Protein AF-A0A2S5J0K3-F1 (afdb_monomer_lite)

Radius of gyration: 22.32 Å; chains: 1; bounding box: 66×35×70 Å

pLDDT: mean 83.12, std 10.97, range [41.47, 96.56]

Structure (mmCIF, N/CA/C/O backbone):
data_AF-A0A2S5J0K3-F1
#
_entry.id   AF-A0A2S5J0K3-F1
#
loop_
_atom_site.group_PDB
_atom_site.id
_atom_site.type_symbol
_atom_site.label_atom_id
_atom_site.label_alt_id
_atom_site.label_comp_id
_atom_site.label_asym_id
_atom_site.label_entity_id
_atom_site.label_seq_id
_atom_site.pdbx_PDB_ins_code
_atom_site.Cartn_x
_atom_site.Cartn_y
_atom_site.Cartn_z
_atom_site.occupancy
_atom_site.B_iso_or_equiv
_atom_site.auth_seq_id
_atom_site.auth_comp_id
_atom_site.auth_asym_id
_atom_site.auth_atom_id
_atom_site.pdbx_PDB_model_num
ATOM 1 N N . MET A 1 1 ? -34.533 -11.991 7.301 1.00 41.47 1 MET A N 1
ATOM 2 C CA . MET A 1 1 ? -33.789 -13.161 6.783 1.00 41.47 1 MET A CA 1
ATOM 3 C C . MET A 1 1 ? -32.546 -13.340 7.639 1.00 41.47 1 MET A C 1
ATOM 5 O O . MET A 1 1 ? -31.763 -12.410 7.763 1.00 41.47 1 MET A O 1
ATOM 9 N N . THR A 1 2 ? -32.442 -14.470 8.330 1.00 47.38 2 THR A N 1
ATOM 10 C CA . THR A 1 2 ? -31.442 -14.756 9.367 1.00 47.38 2 THR A CA 1
ATOM 11 C C . THR A 1 2 ? -30.085 -15.086 8.742 1.00 47.38 2 THR A C 1
ATOM 13 O O . THR A 1 2 ? -29.930 -16.097 8.059 1.00 47.38 2 THR A O 1
ATOM 16 N N . HIS A 1 3 ? -29.096 -14.216 8.955 1.00 60.12 3 HIS A N 1
ATOM 17 C CA . HIS A 1 3 ? -27.718 -14.441 8.521 1.00 60.12 3 HIS A CA 1
ATOM 18 C C . HIS A 1 3 ? -27.139 -15.611 9.332 1.00 60.12 3 HIS A C 1
ATOM 20 O O . HIS A 1 3 ? -27.068 -15.535 10.557 1.00 60.12 3 HIS A O 1
ATOM 26 N N . ARG A 1 4 ? -26.782 -16.727 8.681 1.00 62.00 4 ARG A N 1
ATOM 27 C CA . ARG A 1 4 ? -26.104 -17.842 9.360 1.00 62.00 4 ARG A CA 1
ATOM 28 C C . ARG A 1 4 ? -24.618 -17.487 9.501 1.00 62.00 4 ARG A C 1
ATOM 30 O O . ARG A 1 4 ? -23.956 -17.382 8.469 1.00 62.00 4 ARG A O 1
ATOM 37 N N . PRO A 1 5 ? -24.084 -17.313 10.723 1.00 65.12 5 PRO A N 1
ATOM 38 C CA . PRO A 1 5 ? -22.685 -16.941 10.909 1.00 65.12 5 PRO A CA 1
ATOM 39 C C . PRO A 1 5 ? -21.769 -18.065 10.410 1.00 65.12 5 PRO A C 1
ATOM 41 O O . PRO A 1 5 ? -21.883 -19.215 10.844 1.00 65.12 5 PRO A O 1
ATOM 44 N N . ASN A 1 6 ? -20.870 -17.740 9.479 1.00 77.94 6 ASN A N 1
ATOM 45 C CA . ASN A 1 6 ? -19.878 -18.677 8.956 1.00 77.94 6 ASN A CA 1
ATOM 46 C C . ASN A 1 6 ? -18.602 -18.641 9.827 1.00 77.94 6 ASN A C 1
ATOM 48 O O . ASN A 1 6 ? -18.359 -17.685 10.563 1.00 77.94 6 ASN A O 1
ATOM 52 N N . LYS A 1 7 ? -17.744 -19.666 9.742 1.00 80.38 7 LYS A N 1
ATOM 53 C CA . LYS A 1 7 ? -16.504 -19.770 10.538 1.00 80.38 7 LYS A CA 1
ATOM 54 C C . LYS A 1 7 ? -15.572 -18.564 10.357 1.00 80.38 7 LYS A C 1
ATOM 56 O O . LYS A 1 7 ? -14.921 -18.165 11.314 1.00 80.38 7 LYS A O 1
ATOM 61 N N . LEU A 1 8 ? -15.537 -17.974 9.160 1.00 77.44 8 LEU A N 1
ATOM 62 C CA . LEU A 1 8 ? -14.735 -16.780 8.870 1.00 77.44 8 LEU A CA 1
ATOM 63 C C . LEU A 1 8 ? -15.251 -15.528 9.593 1.00 77.44 8 LEU A C 1
ATOM 65 O O . LEU A 1 8 ? -14.439 -14.729 10.044 1.00 77.44 8 LEU A O 1
ATOM 69 N N . ASP A 1 9 ? -16.570 -15.387 9.759 1.00 76.31 9 ASP A N 1
ATOM 70 C CA . ASP A 1 9 ? -17.158 -14.255 10.493 1.00 76.31 9 ASP A CA 1
ATOM 71 C C . ASP A 1 9 ? -16.784 -14.323 11.964 1.00 76.31 9 ASP A C 1
ATOM 73 O O . ASP A 1 9 ? -16.307 -13.347 12.528 1.00 76.31 9 ASP A O 1
ATOM 77 N N . ARG A 1 10 ? -16.867 -15.522 12.547 1.00 76.69 10 ARG A N 1
ATOM 78 C CA . ARG A 1 10 ? -16.492 -15.749 13.944 1.00 76.69 10 ARG A CA 1
ATOM 79 C C . ARG A 1 10 ? -15.003 -15.490 14.203 1.00 76.69 10 ARG A C 1
ATOM 81 O O . ARG A 1 10 ? -14.641 -15.040 15.285 1.00 76.69 10 ARG A O 1
ATOM 88 N N . VAL A 1 11 ? -14.131 -15.778 13.234 1.00 81.44 11 VAL A N 1
ATOM 89 C CA . VAL A 1 11 ? -12.697 -15.456 13.336 1.00 81.44 11 VAL A CA 1
ATOM 90 C C . VAL A 1 11 ? -12.470 -13.952 13.205 1.00 81.44 11 VAL A C 1
ATOM 92 O O . VAL A 1 11 ? -11.742 -13.391 14.017 1.00 81.44 11 VAL A O 1
ATOM 95 N N . ALA A 1 12 ? -13.112 -13.293 12.238 1.00 77.50 12 ALA A N 1
ATOM 96 C CA . ALA A 1 12 ? -13.008 -11.846 12.071 1.00 77.50 12 ALA A CA 1
ATOM 97 C C . ALA A 1 12 ? -13.514 -11.097 13.313 1.00 77.50 12 ALA A C 1
ATOM 99 O O . ALA A 1 12 ? -12.819 -10.226 13.819 1.00 77.50 12 ALA A O 1
ATOM 100 N N . GLU A 1 13 ? -14.669 -11.483 13.856 1.00 78.19 13 GLU A N 1
ATOM 101 C CA . GLU A 1 13 ? -15.225 -10.924 15.095 1.00 78.19 13 GLU A CA 1
ATOM 102 C C . GLU A 1 13 ? -14.280 -11.121 16.280 1.00 78.19 13 GLU A C 1
ATOM 104 O O . GLU A 1 13 ? -14.034 -10.181 17.029 1.00 78.19 13 GLU A O 1
ATOM 109 N N . ARG A 1 14 ? -13.673 -12.307 16.404 1.00 79.94 14 ARG A N 1
ATOM 110 C CA . ARG A 1 14 ? -12.726 -12.597 17.485 1.00 79.94 14 ARG A CA 1
ATOM 111 C C . ARG A 1 14 ? -11.414 -11.823 17.370 1.00 79.94 14 ARG A C 1
ATOM 113 O O . ARG A 1 14 ? -10.813 -11.517 18.391 1.00 79.94 14 ARG A O 1
ATOM 120 N N . ILE A 1 15 ? -10.951 -11.547 16.152 1.00 81.00 15 ILE A N 1
ATOM 121 C CA . ILE A 1 15 ? -9.744 -10.742 15.920 1.00 81.00 15 ILE A CA 1
ATOM 122 C C . ILE A 1 15 ? -10.039 -9.252 16.133 1.00 81.00 15 ILE A C 1
ATOM 124 O O . ILE A 1 15 ? -9.181 -8.533 16.635 1.00 81.00 15 ILE A O 1
ATOM 128 N N . MET A 1 16 ? -11.229 -8.788 15.744 1.00 74.56 16 MET A N 1
ATOM 129 C CA . MET A 1 16 ? -11.593 -7.368 15.778 1.00 74.56 16 MET A CA 1
ATOM 130 C C . MET A 1 16 ? -12.140 -6.891 17.130 1.00 74.56 16 MET A C 1
ATOM 132 O O . MET A 1 16 ? -12.154 -5.683 17.349 1.00 74.56 16 MET A O 1
ATOM 136 N N . ASP A 1 17 ? -12.583 -7.806 18.002 1.00 76.88 17 ASP A N 1
ATOM 137 C CA . ASP A 1 17 ? -13.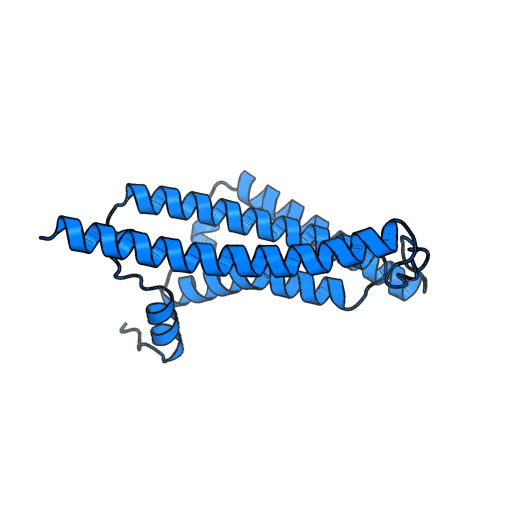106 -7.529 19.353 1.00 76.88 17 ASP A CA 1
ATOM 138 C C . ASP A 1 17 ? -14.090 -6.343 19.385 1.00 76.88 17 ASP A C 1
ATOM 140 O O . ASP A 1 17 ? -13.941 -5.370 20.124 1.00 76.88 17 ASP A O 1
ATOM 144 N N . LEU A 1 18 ? -15.083 -6.390 18.493 1.00 67.00 18 LEU A N 1
ATOM 145 C CA . LEU A 1 18 ? -15.992 -5.265 18.244 1.00 67.00 18 LEU A CA 1
ATOM 146 C C . LEU A 1 18 ? -16.956 -4.971 19.400 1.00 67.00 18 LEU A C 1
ATOM 148 O O . LEU A 1 18 ? -17.531 -3.887 19.432 1.00 67.00 18 LEU A O 1
ATOM 152 N N . ASP A 1 19 ? -17.102 -5.903 20.343 1.00 66.88 19 ASP A N 1
ATOM 153 C CA . ASP A 1 19 ? -17.904 -5.737 21.561 1.00 66.88 19 ASP A CA 1
ATOM 154 C C . ASP A 1 19 ? -17.104 -5.076 22.704 1.00 66.88 19 ASP A C 1
ATOM 156 O O . ASP A 1 19 ? -17.595 -4.935 23.826 1.00 66.88 19 ASP A O 1
ATOM 160 N N . SER A 1 20 ? -15.862 -4.656 22.437 1.00 66.94 20 SER A N 1
ATOM 161 C CA . SER A 1 20 ? -15.020 -3.964 23.407 1.00 66.94 20 SER A CA 1
ATOM 162 C C . SER A 1 20 ? -15.612 -2.600 23.799 1.00 66.94 20 SER A C 1
ATOM 164 O O . SER A 1 20 ? -16.019 -1.834 22.919 1.00 66.94 20 SER A O 1
ATOM 166 N N . PRO A 1 21 ? -15.565 -2.214 25.093 1.00 69.50 21 PRO A N 1
ATOM 167 C CA . PRO A 1 21 ? -15.975 -0.887 25.565 1.00 69.50 21 PRO A CA 1
ATOM 168 C C . PRO A 1 21 ? -15.293 0.280 24.836 1.00 69.50 21 PRO A C 1
ATOM 170 O O . PRO A 1 21 ? -15.811 1.391 24.844 1.00 69.50 21 PRO A O 1
ATOM 173 N N . ALA A 1 22 ? -14.154 0.026 24.181 1.00 64.44 22 ALA A N 1
ATOM 174 C CA . ALA A 1 22 ? -13.439 0.995 23.353 1.00 64.44 22 ALA A CA 1
ATOM 175 C C . ALA A 1 22 ? -14.261 1.529 22.161 1.00 64.44 22 ALA A C 1
ATOM 177 O O . ALA A 1 22 ? -13.947 2.591 21.636 1.00 64.44 22 ALA A O 1
ATOM 178 N N . TYR A 1 23 ? -15.310 0.818 21.733 1.00 67.19 23 TYR A N 1
ATOM 179 C CA . TYR A 1 23 ? -16.216 1.267 20.669 1.00 67.19 23 TYR A CA 1
ATOM 180 C C . TYR A 1 23 ? -17.499 1.934 21.193 1.00 67.19 23 TYR A C 1
ATOM 182 O O . TYR A 1 23 ? -18.351 2.314 20.387 1.00 67.19 23 TYR A O 1
ATOM 190 N N . GLY A 1 24 ? -17.652 2.056 22.518 1.00 73.44 24 GLY A N 1
ATOM 191 C CA . GLY A 1 24 ? -18.861 2.575 23.163 1.00 73.44 24 GLY A CA 1
ATOM 192 C C . GLY A 1 24 ? -18.997 4.100 23.135 1.00 73.44 24 GLY A C 1
ATOM 193 O O . GLY A 1 24 ? -20.121 4.594 23.140 1.00 73.44 24 GLY A O 1
ATOM 194 N N . ASP A 1 25 ? -17.888 4.845 23.074 1.00 85.94 25 ASP A N 1
ATOM 195 C CA . ASP A 1 25 ? -17.915 6.305 22.921 1.00 85.94 25 ASP A CA 1
ATOM 196 C C . ASP A 1 25 ? -17.961 6.686 21.431 1.00 85.94 25 ASP A C 1
ATOM 198 O O . ASP A 1 25 ? -17.033 6.421 20.658 1.00 85.94 25 ASP A O 1
ATOM 202 N N . GLU A 1 26 ? -19.055 7.333 21.018 1.00 86.94 26 GLU A N 1
ATOM 203 C CA . GLU A 1 26 ? -19.261 7.798 19.644 1.00 86.94 26 GLU A CA 1
ATOM 204 C C . GLU A 1 26 ? -18.170 8.774 19.184 1.00 86.94 26 GLU A C 1
ATOM 206 O O . GLU A 1 26 ? -17.764 8.745 18.017 1.00 86.94 26 GLU A O 1
ATOM 211 N N . ARG A 1 27 ? -17.651 9.608 20.096 1.00 86.75 27 ARG A N 1
ATOM 212 C CA . ARG A 1 27 ? -16.602 10.581 19.782 1.00 86.75 27 ARG A CA 1
ATOM 213 C C . ARG A 1 27 ? -15.269 9.888 19.526 1.00 86.75 27 ARG A C 1
ATOM 215 O O . ARG A 1 27 ? -14.609 10.198 18.535 1.00 86.75 27 ARG A O 1
ATOM 222 N N . GLU A 1 28 ? -14.870 8.958 20.390 1.00 84.31 28 GLU A N 1
ATOM 223 C CA . GLU A 1 28 ? -13.624 8.200 20.213 1.00 84.31 28 GLU A CA 1
ATOM 224 C C . GLU A 1 28 ? -13.677 7.349 18.940 1.00 84.31 28 GLU A C 1
ATOM 226 O O . GLU A 1 28 ? -12.716 7.317 18.165 1.00 84.31 28 GLU A O 1
ATOM 231 N N . ARG A 1 29 ? -14.839 6.751 18.653 1.00 84.62 29 ARG A N 1
ATOM 232 C CA . ARG A 1 29 ? -15.078 6.001 17.419 1.00 84.62 29 ARG A CA 1
ATOM 233 C C . ARG A 1 29 ? -14.947 6.874 16.171 1.00 84.62 29 ARG A C 1
ATOM 235 O O . ARG A 1 29 ? -14.351 6.424 15.192 1.00 84.62 29 ARG A O 1
ATOM 242 N N . ALA A 1 30 ? -15.471 8.100 16.182 1.00 88.94 30 ALA A N 1
ATOM 243 C CA . ALA A 1 30 ? -15.349 9.017 15.048 1.00 88.94 30 ALA A CA 1
ATOM 244 C C . ALA A 1 30 ? -13.879 9.366 14.755 1.00 88.94 30 ALA A C 1
ATOM 246 O O . ALA A 1 30 ? -13.429 9.226 13.617 1.00 88.94 30 ALA A O 1
ATOM 247 N N . VAL A 1 31 ? -13.111 9.719 15.791 1.00 89.62 31 VAL A N 1
ATOM 248 C CA . VAL A 1 31 ? -11.678 10.035 15.664 1.00 89.62 31 VAL A CA 1
ATOM 249 C C . VAL A 1 31 ? -10.882 8.818 15.185 1.00 89.62 31 VAL A C 1
ATOM 251 O O . VAL A 1 31 ? -10.029 8.936 14.305 1.00 89.62 31 VAL A O 1
ATOM 254 N N . PHE A 1 32 ? -11.177 7.627 15.712 1.00 87.25 32 PHE A N 1
ATOM 255 C CA . PHE A 1 32 ? -10.526 6.391 15.281 1.00 87.25 32 PHE A CA 1
ATOM 256 C C . PHE A 1 32 ? -10.805 6.069 13.807 1.00 87.25 32 PHE A C 1
ATOM 258 O O . PHE A 1 32 ? -9.895 5.668 13.076 1.00 87.25 32 PHE A O 1
ATOM 265 N N . MET A 1 33 ? -12.045 6.263 13.351 1.00 88.44 33 MET A N 1
ATOM 266 C CA . MET A 1 33 ? -12.417 6.062 11.950 1.00 88.44 33 MET A CA 1
ATOM 267 C C . MET A 1 33 ? -11.723 7.067 11.026 1.00 88.44 33 MET A C 1
ATOM 269 O O . MET A 1 33 ? -11.250 6.674 9.958 1.00 88.44 33 MET A O 1
ATOM 273 N N . GLU A 1 34 ? -11.610 8.332 11.434 1.00 89.31 34 GLU A N 1
ATOM 274 C CA . GLU A 1 34 ? -10.884 9.362 10.684 1.00 89.31 34 GLU A CA 1
ATOM 275 C C . GLU A 1 34 ? -9.392 9.018 10.562 1.00 89.31 34 GLU A C 1
ATOM 277 O O . GLU A 1 34 ? -8.858 8.953 9.451 1.00 89.31 34 GLU A O 1
ATOM 282 N N . ALA A 1 35 ? -8.739 8.684 11.679 1.00 90.25 35 ALA A N 1
ATOM 283 C CA . ALA A 1 35 ? -7.332 8.288 11.702 1.00 90.25 35 ALA A CA 1
ATOM 284 C C . ALA A 1 35 ? -7.070 7.017 10.875 1.00 90.25 35 ALA A C 1
ATOM 286 O O . ALA A 1 35 ? -6.106 6.953 10.108 1.00 90.25 35 ALA A O 1
ATOM 287 N N . SER A 1 36 ? -7.953 6.019 10.976 1.00 89.31 36 SER A N 1
ATOM 288 C CA . SER A 1 36 ? -7.865 4.784 10.187 1.00 89.31 36 SER A CA 1
ATOM 289 C C . SER A 1 36 ? -8.033 5.056 8.693 1.00 89.31 36 SER A C 1
ATOM 291 O O . SER A 1 36 ? -7.298 4.504 7.875 1.00 89.31 36 SER A O 1
ATOM 293 N N . THR A 1 37 ? -8.960 5.944 8.325 1.00 89.75 37 THR A N 1
ATOM 294 C CA . THR A 1 37 ? -9.179 6.348 6.930 1.00 89.75 37 THR A CA 1
ATOM 295 C C . THR A 1 37 ? -7.958 7.078 6.376 1.00 89.75 37 THR A C 1
ATOM 297 O O . THR A 1 37 ? -7.504 6.764 5.273 1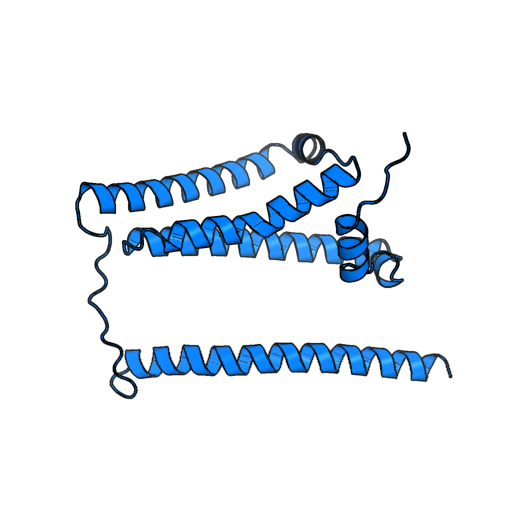.00 89.75 37 THR A O 1
ATOM 300 N N . PHE A 1 38 ? -7.375 7.998 7.148 1.00 91.50 38 PHE A N 1
ATOM 301 C CA . PHE A 1 38 ? -6.135 8.679 6.780 1.00 91.50 38 PHE A CA 1
ATOM 302 C C . PHE A 1 38 ? -4.976 7.690 6.587 1.00 91.50 38 PHE A C 1
ATOM 304 O O . PHE A 1 38 ? -4.286 7.733 5.564 1.00 91.50 38 PHE A O 1
ATOM 311 N N . GLY A 1 39 ? -4.797 6.754 7.524 1.00 91.50 39 GLY A N 1
ATOM 312 C CA . GLY A 1 39 ? -3.765 5.720 7.451 1.00 91.50 39 GLY A CA 1
ATOM 313 C C . GLY A 1 39 ? -3.915 4.818 6.224 1.00 91.50 39 GLY A C 1
ATOM 314 O O . GLY A 1 39 ? -2.955 4.633 5.477 1.00 91.50 39 GLY A O 1
ATOM 315 N N . LEU A 1 40 ? -5.126 4.316 5.960 1.00 90.88 40 LEU A N 1
ATOM 316 C CA . LEU A 1 40 ? -5.417 3.484 4.788 1.00 90.88 40 LEU A CA 1
ATOM 3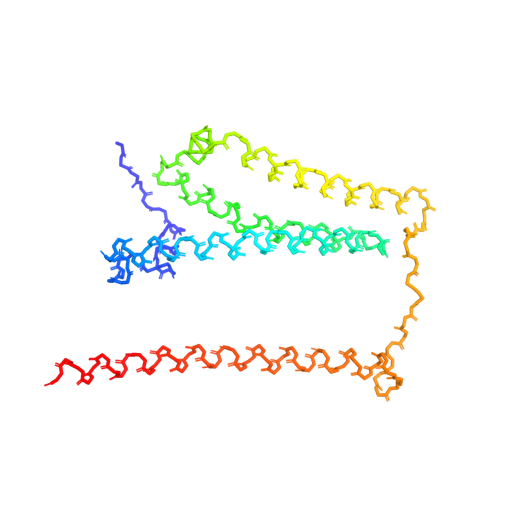17 C C . LEU A 1 40 ? -5.211 4.241 3.472 1.00 90.88 40 LEU A C 1
ATOM 319 O O . LEU A 1 40 ? -4.650 3.686 2.531 1.00 90.88 40 LEU A O 1
ATOM 323 N N . THR A 1 41 ? -5.614 5.511 3.409 1.00 90.62 41 THR A N 1
ATOM 324 C CA . THR A 1 41 ? -5.423 6.354 2.217 1.00 90.62 41 THR A CA 1
ATOM 325 C C . THR A 1 41 ? -3.939 6.620 1.962 1.00 90.62 41 THR A C 1
ATOM 327 O O . THR A 1 41 ? -3.469 6.530 0.829 1.00 90.62 41 THR A O 1
ATOM 330 N N . THR A 1 42 ? -3.175 6.891 3.021 1.00 93.31 42 THR A N 1
ATOM 331 C CA . THR A 1 42 ? -1.723 7.093 2.933 1.00 93.31 42 THR A CA 1
ATOM 332 C C . THR A 1 42 ? -1.019 5.817 2.471 1.00 93.31 42 THR A C 1
ATOM 334 O O . THR A 1 42 ? -0.187 5.867 1.567 1.00 93.31 42 THR A O 1
ATOM 337 N N . ALA A 1 43 ? -1.393 4.663 3.033 1.00 92.56 43 ALA A N 1
ATOM 338 C CA . ALA A 1 43 ? -0.866 3.361 2.631 1.00 92.56 43 ALA A CA 1
ATOM 339 C C . ALA A 1 43 ? -1.204 3.024 1.169 1.00 92.56 43 ALA A C 1
ATOM 341 O O . ALA A 1 43 ? -0.342 2.524 0.448 1.00 92.56 43 ALA A O 1
ATOM 342 N N . LEU A 1 44 ? -2.420 3.353 0.717 1.00 92.25 44 LEU A N 1
ATOM 343 C CA . LEU A 1 44 ? -2.840 3.193 -0.675 1.00 92.25 44 LEU A CA 1
ATOM 344 C C . LEU A 1 44 ? -1.911 3.967 -1.620 1.00 92.25 44 LEU A C 1
ATOM 346 O O . LEU A 1 44 ? -1.352 3.387 -2.549 1.00 92.25 44 LEU A O 1
ATOM 350 N N . TYR A 1 45 ? -1.710 5.265 -1.375 1.00 93.56 45 TYR A N 1
ATOM 351 C CA . TYR A 1 45 ? -0.854 6.087 -2.232 1.00 93.56 45 TYR A CA 1
ATOM 352 C C . TYR A 1 45 ? 0.615 5.669 -2.174 1.00 93.56 45 TYR A C 1
ATOM 354 O O . TYR A 1 45 ? 1.262 5.605 -3.219 1.00 93.56 45 TYR A O 1
ATOM 362 N N . ALA A 1 46 ? 1.131 5.328 -0.991 1.00 95.06 46 ALA A N 1
ATOM 363 C CA . ALA A 1 46 ? 2.485 4.803 -0.853 1.00 95.06 46 ALA A CA 1
ATOM 364 C C . ALA A 1 46 ? 2.670 3.523 -1.683 1.00 95.06 46 ALA A C 1
ATOM 366 O O . ALA A 1 46 ? 3.624 3.424 -2.452 1.00 95.06 46 ALA A O 1
ATOM 367 N N . GLY A 1 47 ? 1.717 2.591 -1.605 1.00 95.25 47 GLY A N 1
ATOM 368 C CA . GLY A 1 47 ? 1.726 1.352 -2.377 1.00 95.25 47 GLY A CA 1
ATOM 369 C C . GLY A 1 47 ? 1.692 1.570 -3.893 1.00 95.25 47 GLY A C 1
ATOM 370 O O . GLY A 1 47 ? 2.471 0.950 -4.620 1.00 95.25 47 GLY A O 1
ATOM 371 N N . LEU A 1 48 ? 0.864 2.505 -4.375 1.00 94.12 48 LEU A N 1
ATOM 372 C CA . LEU A 1 48 ? 0.820 2.892 -5.793 1.00 94.12 48 LEU A CA 1
ATOM 373 C C . LEU A 1 48 ? 2.147 3.486 -6.274 1.00 94.12 48 LEU A C 1
ATOM 375 O O . LEU A 1 48 ? 2.646 3.106 -7.333 1.00 94.12 48 LEU A O 1
ATOM 379 N N . VAL A 1 49 ? 2.732 4.400 -5.496 1.00 96.56 49 VAL A N 1
ATOM 380 C CA . VAL A 1 49 ? 4.026 5.013 -5.822 1.00 96.56 49 VAL A CA 1
ATOM 381 C C . VAL A 1 49 ? 5.126 3.955 -5.841 1.00 96.56 49 VAL A C 1
ATOM 383 O O . VAL A 1 49 ? 5.907 3.912 -6.788 1.00 96.56 49 VAL A O 1
ATOM 386 N N . SER A 1 50 ? 5.167 3.056 -4.855 1.00 95.88 50 SER A N 1
ATOM 387 C CA . SER A 1 50 ? 6.140 1.961 -4.820 1.00 95.88 50 SER A CA 1
ATOM 388 C C . SER A 1 50 ? 5.999 1.017 -6.016 1.00 95.88 50 SER A C 1
ATOM 390 O O . SER A 1 50 ? 7.009 0.648 -6.614 1.00 95.88 50 SER A O 1
ATOM 392 N N . ALA A 1 51 ? 4.771 0.653 -6.404 1.00 95.31 51 ALA A N 1
ATOM 393 C CA . ALA A 1 51 ? 4.529 -0.181 -7.579 1.00 95.31 51 ALA A CA 1
ATOM 394 C C . ALA A 1 51 ? 4.989 0.510 -8.870 1.00 95.31 51 ALA A C 1
ATOM 396 O O . ALA A 1 51 ? 5.687 -0.096 -9.686 1.00 95.31 51 ALA A O 1
ATOM 397 N N . PHE A 1 52 ? 4.662 1.795 -9.029 1.00 95.75 52 PHE A N 1
ATOM 398 C CA . PHE A 1 52 ? 5.123 2.592 -10.158 1.00 95.75 52 PHE A CA 1
ATOM 399 C C . PHE A 1 52 ? 6.654 2.668 -10.216 1.00 95.75 52 PHE A C 1
ATOM 401 O O . PHE A 1 52 ? 7.238 2.326 -11.242 1.00 95.75 52 PHE A O 1
ATOM 408 N N . LEU A 1 53 ? 7.325 3.012 -9.115 1.00 95.00 53 LEU A N 1
ATOM 409 C CA . LEU A 1 53 ? 8.788 3.065 -9.076 1.00 95.00 53 LEU A CA 1
ATOM 410 C C . LEU A 1 53 ? 9.417 1.712 -9.425 1.00 95.00 53 LEU A C 1
ATOM 412 O O . LEU A 1 53 ? 10.311 1.652 -10.267 1.00 95.00 53 LEU A O 1
ATOM 416 N N . ALA A 1 54 ? 8.911 0.616 -8.856 1.00 93.56 54 ALA A N 1
ATOM 417 C CA . ALA A 1 54 ? 9.379 -0.726 -9.190 1.00 93.56 54 ALA A CA 1
ATOM 418 C C . ALA A 1 54 ? 9.236 -1.032 -10.694 1.00 93.56 54 ALA A C 1
ATOM 420 O O . ALA A 1 54 ? 10.148 -1.603 -11.292 1.00 93.56 54 ALA A O 1
ATOM 421 N N . SER A 1 55 ? 8.136 -0.606 -11.326 1.00 93.38 55 SER A N 1
ATOM 422 C CA . SER A 1 55 ? 7.926 -0.815 -12.764 1.00 93.38 55 SER A CA 1
ATOM 423 C C . SER A 1 55 ? 8.882 0.004 -13.633 1.00 93.38 55 SER A C 1
ATOM 425 O O . SER A 1 55 ? 9.382 -0.502 -14.634 1.00 93.38 55 SER A O 1
ATOM 427 N N . VAL A 1 56 ? 9.195 1.238 -13.227 1.00 94.00 56 VAL A N 1
ATOM 428 C CA . VAL A 1 56 ? 10.128 2.124 -13.941 1.00 94.00 56 VAL A CA 1
ATOM 429 C C . VAL A 1 56 ? 11.544 1.540 -13.962 1.00 94.00 56 VAL A C 1
ATOM 431 O O . VAL A 1 56 ? 12.246 1.651 -14.968 1.00 94.00 56 VAL A O 1
ATOM 434 N N . PHE A 1 57 ? 11.942 0.859 -12.887 1.00 91.69 57 PHE A N 1
ATOM 435 C CA . PHE A 1 57 ? 13.222 0.154 -12.795 1.00 91.69 57 PHE A CA 1
ATOM 436 C C . PHE A 1 57 ? 13.224 -1.238 -13.450 1.00 91.69 57 PHE A C 1
ATOM 438 O O . PHE A 1 57 ? 14.213 -1.964 -13.359 1.00 91.69 57 PHE A O 1
ATOM 445 N N . GLY A 1 58 ? 12.134 -1.620 -14.121 1.00 87.12 58 GLY A N 1
ATOM 446 C CA . GLY A 1 58 ? 12.039 -2.858 -14.895 1.00 87.12 58 GLY A CA 1
ATOM 447 C C . GLY A 1 58 ? 11.720 -4.114 -14.093 1.00 87.12 58 GLY A C 1
ATOM 448 O O . GLY A 1 58 ? 11.814 -5.216 -14.634 1.00 87.12 58 GLY A O 1
ATOM 449 N N . PHE A 1 59 ? 11.318 -3.998 -12.824 1.00 90.12 59 PHE A N 1
ATOM 450 C CA . PHE A 1 59 ? 10.789 -5.155 -12.109 1.00 90.12 59 PHE A CA 1
ATOM 451 C C . PHE A 1 59 ? 9.400 -5.489 -12.659 1.00 90.12 59 PHE A C 1
ATOM 453 O O . PHE A 1 59 ? 8.493 -4.668 -12.590 1.00 90.12 59 PHE A O 1
ATOM 460 N N . LEU A 1 60 ? 9.212 -6.701 -13.184 1.00 86.19 60 LEU A N 1
ATOM 461 C CA . LEU A 1 60 ? 7.932 -7.095 -13.788 1.00 86.19 60 LEU A CA 1
ATOM 462 C C . LEU A 1 60 ? 6.945 -7.672 -12.764 1.00 86.19 60 LEU A C 1
ATOM 464 O O . LEU A 1 60 ? 5.760 -7.360 -12.797 1.00 86.19 60 LEU A O 1
ATOM 468 N N . LEU A 1 61 ? 7.422 -8.495 -11.826 1.00 91.19 61 LEU A N 1
ATOM 469 C CA . LEU A 1 61 ? 6.549 -9.168 -10.857 1.00 91.19 61 LEU A CA 1
ATOM 470 C C . LEU A 1 61 ? 6.305 -8.332 -9.591 1.00 91.19 61 LEU A C 1
ATOM 472 O O . LEU A 1 61 ? 5.214 -8.361 -9.026 1.00 91.19 61 LEU A O 1
ATOM 476 N N . LEU A 1 62 ? 7.304 -7.556 -9.160 1.00 93.44 62 LEU A N 1
ATOM 477 C CA . LEU A 1 62 ? 7.228 -6.760 -7.933 1.00 93.44 62 LEU A CA 1
ATOM 478 C C . LEU A 1 62 ? 6.094 -5.714 -7.949 1.00 93.44 62 LEU A C 1
ATOM 480 O O . LEU A 1 62 ? 5.354 -5.667 -6.967 1.00 93.44 62 LEU A O 1
ATOM 484 N N . PRO A 1 63 ? 5.879 -4.925 -9.024 1.00 92.88 63 PRO A N 1
ATOM 485 C CA . PRO A 1 63 ? 4.757 -3.988 -9.085 1.00 92.88 63 PRO A CA 1
ATOM 486 C C . PRO A 1 63 ? 3.407 -4.680 -8.925 1.00 92.88 63 PRO A C 1
ATOM 488 O O . PRO A 1 63 ? 2.546 -4.175 -8.215 1.00 92.88 63 PRO A O 1
ATOM 491 N N . VAL A 1 64 ? 3.233 -5.863 -9.527 1.00 93.00 64 VAL A N 1
ATOM 492 C CA . VAL A 1 64 ? 1.988 -6.640 -9.429 1.00 93.00 64 VAL A CA 1
ATOM 493 C C . VAL A 1 64 ? 1.731 -7.058 -7.985 1.00 93.00 64 VAL A C 1
ATOM 495 O O . VAL A 1 64 ? 0.635 -6.847 -7.471 1.00 93.00 64 VAL A O 1
ATOM 498 N N . VAL A 1 65 ? 2.746 -7.598 -7.305 1.00 95.81 65 VAL A N 1
ATOM 499 C CA . VAL A 1 65 ? 2.639 -7.980 -5.889 1.00 95.81 65 VAL A CA 1
ATOM 500 C C . VAL A 1 65 ? 2.312 -6.765 -5.021 1.00 95.81 65 VAL A C 1
ATOM 502 O O . VAL A 1 65 ? 1.408 -6.839 -4.190 1.00 95.81 65 VAL A O 1
ATOM 505 N N . LEU A 1 66 ? 2.997 -5.639 -5.238 1.00 95.06 66 LEU A N 1
ATOM 506 C CA . LEU A 1 66 ? 2.747 -4.401 -4.501 1.00 95.06 66 LEU A CA 1
ATOM 507 C C . LEU A 1 66 ? 1.316 -3.900 -4.711 1.00 95.06 66 LEU A C 1
ATOM 509 O O . LEU A 1 66 ? 0.649 -3.588 -3.728 1.00 95.06 66 LEU A O 1
ATOM 513 N N . LEU A 1 67 ? 0.809 -3.881 -5.947 1.00 93.31 67 LEU A N 1
ATOM 514 C CA . LEU A 1 67 ? -0.573 -3.484 -6.235 1.00 93.31 67 LEU A CA 1
ATOM 515 C C . LEU A 1 67 ? -1.586 -4.408 -5.550 1.00 93.31 67 LEU A C 1
ATOM 517 O O . LEU A 1 67 ? -2.534 -3.921 -4.937 1.00 93.31 67 LEU A O 1
ATOM 521 N N . VAL A 1 68 ? -1.370 -5.727 -5.594 1.00 93.94 68 VAL A N 1
ATOM 522 C CA . VAL A 1 68 ? -2.248 -6.694 -4.918 1.00 93.94 68 VAL A CA 1
ATOM 523 C C . VAL A 1 68 ? -2.274 -6.433 -3.414 1.00 93.94 68 VAL A C 1
ATOM 525 O O . VAL A 1 68 ? -3.353 -6.275 -2.848 1.00 93.94 68 VAL A O 1
ATOM 528 N N . VAL A 1 69 ? -1.107 -6.321 -2.772 1.00 94.88 69 VAL A N 1
ATOM 529 C CA . VAL A 1 69 ? -1.001 -6.055 -1.328 1.00 94.88 69 VAL A CA 1
ATOM 530 C C . VAL A 1 69 ? -1.638 -4.715 -0.958 1.00 94.88 69 VAL A C 1
ATOM 532 O O . VAL A 1 69 ? -2.346 -4.627 0.042 1.00 94.88 69 VAL A O 1
ATOM 535 N N . THR A 1 70 ? -1.451 -3.694 -1.791 1.00 93.56 70 THR A N 1
ATOM 536 C CA . THR A 1 70 ? -2.031 -2.356 -1.607 1.00 93.56 70 THR A CA 1
ATOM 537 C C . THR A 1 70 ? -3.562 -2.381 -1.633 1.00 93.56 70 THR A C 1
ATOM 539 O O . THR A 1 70 ? -4.207 -1.643 -0.891 1.00 93.56 70 THR A O 1
ATOM 542 N N . LEU A 1 71 ? -4.160 -3.255 -2.448 1.00 91.62 71 LEU A N 1
ATOM 543 C CA . LEU A 1 71 ? -5.613 -3.385 -2.588 1.00 91.62 71 LEU A CA 1
ATOM 544 C C . LEU A 1 71 ? -6.258 -4.330 -1.561 1.00 91.62 71 LEU A C 1
ATOM 546 O O . LEU A 1 71 ? -7.481 -4.295 -1.391 1.00 91.62 71 LEU A O 1
ATOM 550 N N . LEU A 1 72 ? -5.471 -5.153 -0.855 1.00 93.56 72 LEU A N 1
ATOM 551 C CA . LEU A 1 72 ? -5.986 -6.116 0.127 1.00 93.56 72 LEU A CA 1
ATOM 552 C C . LEU A 1 72 ? -6.852 -5.467 1.223 1.00 93.56 72 LEU A C 1
ATOM 554 O O . LEU A 1 72 ? -7.953 -5.976 1.449 1.00 93.56 72 LEU A O 1
ATOM 558 N N . PRO A 1 73 ? -6.445 -4.363 1.887 1.00 91.44 73 PRO A N 1
ATOM 559 C CA . PRO A 1 73 ? -7.254 -3.754 2.944 1.00 91.44 73 PRO A CA 1
ATOM 560 C C . PRO A 1 73 ? -8.612 -3.257 2.438 1.00 91.44 73 PRO A C 1
ATOM 562 O O . PRO A 1 73 ? -9.638 -3.502 3.072 1.00 91.44 73 PRO A O 1
ATOM 565 N N . SER A 1 74 ? -8.644 -2.617 1.265 1.00 87.88 74 SER A N 1
ATOM 566 C CA . SER A 1 74 ? -9.886 -2.149 0.641 1.00 87.88 74 SER A CA 1
ATOM 567 C C . SER A 1 74 ? -10.798 -3.316 0.255 1.00 87.88 74 SER A C 1
ATOM 569 O O . SER A 1 74 ? -12.000 -3.272 0.517 1.00 87.88 74 SER A O 1
ATOM 571 N N . GLY A 1 75 ? -10.234 -4.391 -0.306 1.00 89.38 75 GLY A N 1
ATOM 572 C CA . GLY A 1 75 ? -10.974 -5.615 -0.616 1.00 89.38 75 GLY A CA 1
ATOM 573 C C . GLY A 1 75 ? -11.563 -6.275 0.633 1.00 89.38 75 GLY A C 1
ATOM 574 O O . GLY A 1 75 ? -12.740 -6.642 0.639 1.00 89.38 75 GLY A O 1
ATOM 575 N N . ALA A 1 76 ? -10.781 -6.358 1.713 1.00 89.69 76 ALA A N 1
ATOM 576 C CA . ALA A 1 76 ? -11.226 -6.884 3.000 1.00 89.69 76 ALA A CA 1
ATOM 577 C C . ALA A 1 76 ? -12.350 -6.031 3.611 1.00 89.69 76 ALA A C 1
ATOM 579 O O . ALA A 1 76 ? -13.355 -6.580 4.064 1.00 89.69 76 ALA A O 1
ATOM 580 N N . ALA A 1 77 ? -12.230 -4.700 3.559 1.00 88.19 77 ALA A N 1
ATOM 581 C CA . ALA A 1 77 ? -13.253 -3.779 4.049 1.00 88.19 77 ALA A CA 1
ATOM 582 C C . ALA A 1 77 ? -14.577 -3.926 3.280 1.00 88.19 77 ALA A C 1
ATOM 584 O O . ALA A 1 77 ? -15.638 -4.050 3.894 1.00 88.19 77 ALA A O 1
ATOM 585 N N . VAL A 1 78 ? -14.529 -3.987 1.942 1.00 88.81 78 VAL A N 1
ATOM 586 C CA . VAL A 1 78 ? -15.724 -4.194 1.104 1.00 88.81 78 VAL A CA 1
ATOM 587 C C . VAL A 1 78 ? -16.347 -5.563 1.360 1.00 88.81 78 VAL A C 1
ATOM 589 O O . VAL A 1 78 ? -17.567 -5.663 1.498 1.00 88.81 78 VAL A O 1
ATOM 592 N N . TRP A 1 79 ? -15.532 -6.617 1.440 1.00 89.00 79 TRP A N 1
ATOM 593 C CA . TRP A 1 79 ? -16.001 -7.968 1.751 1.00 89.00 79 TRP A CA 1
ATOM 594 C C . TRP A 1 79 ? -16.745 -8.007 3.090 1.00 89.00 79 TRP A C 1
ATOM 596 O O . TRP A 1 79 ? -17.850 -8.547 3.174 1.00 89.00 79 TRP A O 1
ATOM 606 N N . TYR A 1 80 ? -16.174 -7.371 4.112 1.00 85.69 80 TYR A N 1
ATOM 607 C CA . TYR A 1 80 ? -16.738 -7.332 5.453 1.00 85.69 80 TYR A CA 1
ATOM 608 C C . TYR A 1 80 ? -18.030 -6.508 5.529 1.00 85.69 80 TYR A C 1
ATOM 610 O O . TYR A 1 80 ? -19.034 -6.965 6.077 1.00 85.69 80 TYR A O 1
ATOM 618 N N . ALA A 1 81 ? -18.044 -5.325 4.910 1.00 87.06 81 ALA A N 1
ATOM 619 C CA . ALA A 1 81 ? -19.226 -4.470 4.831 1.00 87.06 81 ALA A CA 1
ATOM 620 C C . ALA A 1 81 ? -20.388 -5.167 4.104 1.00 87.06 81 ALA A C 1
ATOM 622 O O . ALA A 1 81 ? -21.520 -5.165 4.593 1.00 87.06 81 ALA A O 1
ATOM 623 N N . ARG A 1 82 ? -20.101 -5.853 2.988 1.00 87.25 82 ARG A N 1
ATOM 624 C CA . ARG A 1 82 ? -21.101 -6.624 2.235 1.00 87.25 82 ARG A CA 1
ATOM 625 C C . ARG A 1 82 ? -21.715 -7.750 3.062 1.00 87.25 82 ARG A C 1
ATOM 627 O O . ARG A 1 82 ? -22.924 -7.950 2.983 1.00 87.25 82 ARG A O 1
ATOM 634 N N . ARG A 1 83 ? -20.931 -8.448 3.894 1.00 84.75 83 ARG A N 1
ATOM 635 C CA . ARG A 1 83 ? -21.476 -9.468 4.812 1.00 84.75 83 ARG A CA 1
ATOM 636 C C . ARG A 1 83 ? -22.459 -8.894 5.830 1.00 84.75 83 ARG A C 1
ATOM 638 O O . ARG A 1 83 ? -23.385 -9.585 6.235 1.00 84.75 83 ARG A O 1
ATOM 645 N N . ARG A 1 84 ? -22.320 -7.616 6.176 1.00 84.25 84 ARG A N 1
ATOM 646 C CA . ARG A 1 84 ? -23.242 -6.892 7.063 1.00 84.25 84 ARG A CA 1
ATOM 647 C C . ARG A 1 84 ? -24.360 -6.156 6.329 1.00 84.25 84 ARG A C 1
ATOM 649 O O . ARG A 1 84 ? -25.041 -5.338 6.934 1.00 84.25 84 ARG A O 1
ATOM 656 N N . ASN A 1 85 ? -24.579 -6.468 5.051 1.00 85.94 85 ASN A N 1
ATOM 657 C CA . ASN A 1 85 ? -25.575 -5.824 4.189 1.00 85.94 85 ASN A CA 1
ATOM 658 C C . ASN A 1 85 ? -25.367 -4.306 4.038 1.00 85.94 85 ASN A C 1
ATOM 660 O O . ASN A 1 85 ? -26.303 -3.581 3.708 1.00 85.94 85 ASN A O 1
ATOM 664 N N . VAL A 1 86 ? -24.142 -3.817 4.254 1.00 86.56 86 VAL A N 1
ATOM 665 C CA . VAL A 1 86 ? -23.792 -2.420 4.001 1.00 86.56 86 VAL A CA 1
ATOM 666 C C . VAL A 1 86 ? -23.351 -2.291 2.548 1.00 86.56 86 VAL A C 1
ATOM 668 O O . VAL A 1 86 ? -22.352 -2.880 2.124 1.00 86.56 86 VAL A O 1
ATOM 671 N N . ASN A 1 87 ? -24.106 -1.512 1.774 1.00 83.69 87 ASN A N 1
ATOM 672 C CA . ASN A 1 87 ? -23.788 -1.237 0.380 1.00 83.69 87 ASN A CA 1
ATOM 673 C C . ASN A 1 87 ? -22.780 -0.084 0.277 1.00 83.69 87 ASN A C 1
ATOM 675 O O . ASN A 1 87 ? -23.148 1.087 0.220 1.00 83.69 87 ASN A O 1
ATOM 679 N N . VAL A 1 88 ? -21.494 -0.434 0.237 1.00 81.50 88 VAL A N 1
ATOM 680 C CA . VAL A 1 88 ? -20.385 0.530 0.144 1.00 81.50 88 VAL A CA 1
ATOM 681 C C . VAL A 1 88 ? -20.463 1.381 -1.131 1.00 81.50 88 VAL A C 1
ATOM 683 O O . VAL A 1 88 ? -20.077 2.544 -1.102 1.00 81.50 88 VAL A O 1
ATOM 686 N N . GLN A 1 89 ? -20.986 0.832 -2.235 1.00 77.81 89 GLN A N 1
ATOM 687 C CA . GLN A 1 89 ? -21.154 1.571 -3.490 1.00 77.81 89 GLN A CA 1
ATOM 688 C C . GLN A 1 89 ? -22.163 2.712 -3.323 1.00 77.81 89 GLN A C 1
ATOM 690 O O . GLN A 1 89 ? -21.869 3.849 -3.669 1.00 77.81 89 GLN A O 1
ATOM 695 N N . MET A 1 90 ? -23.303 2.424 -2.697 1.00 77.19 90 MET A N 1
ATOM 696 C CA . MET A 1 90 ? -24.345 3.422 -2.445 1.00 77.19 90 MET A CA 1
ATOM 697 C C . MET A 1 90 ? -23.864 4.524 -1.487 1.00 77.19 90 MET A C 1
ATOM 699 O O . MET A 1 90 ? -24.172 5.695 -1.681 1.00 77.19 90 MET A O 1
ATOM 703 N N . LEU A 1 91 ? -23.043 4.170 -0.487 1.00 75.81 91 LEU A N 1
ATOM 704 C CA . LEU A 1 91 ? -22.404 5.158 0.391 1.00 75.81 91 LEU A CA 1
ATOM 705 C C . LEU A 1 91 ? -21.444 6.075 -0.384 1.00 75.81 91 LEU A C 1
ATOM 707 O O . LEU A 1 91 ? -21.403 7.280 -0.131 1.00 75.81 91 LEU A O 1
ATOM 711 N N . ALA A 1 92 ? -20.686 5.517 -1.330 1.00 72.94 92 ALA A N 1
ATOM 712 C CA . ALA A 1 92 ? -19.765 6.280 -2.166 1.00 72.94 92 ALA A CA 1
ATOM 713 C C . ALA A 1 92 ? -20.489 7.227 -3.139 1.00 72.94 92 ALA A C 1
ATOM 715 O O . ALA A 1 92 ? -19.955 8.289 -3.441 1.00 72.94 92 ALA A O 1
ATOM 716 N N . GLU A 1 93 ? -21.698 6.879 -3.589 1.00 73.38 93 GLU A N 1
ATOM 717 C CA . GLU A 1 93 ? -22.550 7.746 -4.420 1.00 73.38 93 GLU A CA 1
ATOM 718 C C . GLU A 1 93 ? -23.079 8.956 -3.637 1.00 73.38 93 GLU A C 1
ATOM 720 O O . GLU A 1 93 ? -23.167 10.059 -4.175 1.00 73.38 93 GLU A O 1
ATOM 725 N N . THR A 1 94 ? -23.383 8.773 -2.348 1.00 74.56 94 THR A N 1
ATOM 726 C CA . THR A 1 94 ? -23.770 9.874 -1.451 1.00 74.56 94 THR A CA 1
ATOM 727 C C . THR A 1 94 ? -22.590 10.724 -0.975 1.00 74.56 94 THR A C 1
ATOM 729 O O . THR A 1 94 ? -22.774 11.887 -0.615 1.00 74.56 94 THR A O 1
ATOM 732 N N . ALA A 1 95 ? -21.372 10.176 -0.972 1.00 65.12 95 ALA A N 1
ATOM 733 C CA . ALA A 1 95 ? -20.161 10.926 -0.666 1.00 65.12 95 ALA A CA 1
ATOM 734 C C . ALA A 1 95 ? -19.805 11.820 -1.864 1.00 65.12 95 ALA A C 1
ATOM 736 O O . ALA A 1 95 ? -19.584 11.330 -2.967 1.00 65.12 95 ALA A O 1
ATOM 737 N N . GLY A 1 96 ? -19.770 13.140 -1.655 1.00 68.62 96 GLY A N 1
ATOM 738 C CA . GLY A 1 96 ? -19.689 14.148 -2.718 1.00 68.62 96 GLY A CA 1
ATOM 739 C C . GLY A 1 96 ? -18.794 13.769 -3.908 1.00 68.62 96 GLY A C 1
ATOM 740 O O . GLY A 1 96 ? -17.589 13.551 -3.755 1.00 68.62 96 GLY A O 1
ATOM 741 N N . ALA A 1 97 ? -19.390 13.762 -5.106 1.00 67.50 97 ALA A N 1
ATOM 742 C CA . ALA A 1 97 ? -18.808 13.223 -6.340 1.00 67.50 97 ALA A CA 1
ATOM 743 C C . ALA A 1 97 ? -17.388 13.727 -6.650 1.00 67.50 97 ALA A C 1
ATOM 745 O O . ALA A 1 97 ? -16.571 12.993 -7.198 1.00 67.50 97 ALA A O 1
ATOM 746 N N . ARG A 1 98 ? -17.059 14.966 -6.264 1.00 72.56 98 ARG A N 1
ATOM 747 C CA . ARG A 1 98 ? -15.751 15.575 -6.537 1.00 72.56 98 ARG A CA 1
ATOM 748 C C . ARG A 1 98 ? -14.596 14.876 -5.811 1.00 72.56 98 ARG A C 1
ATOM 750 O O . ARG A 1 98 ? -13.538 14.719 -6.410 1.00 72.56 98 ARG A O 1
ATOM 757 N N . SER A 1 99 ? -14.783 14.453 -4.559 1.00 69.50 99 SER A N 1
ATOM 758 C CA . SER A 1 99 ? -13.718 13.804 -3.775 1.00 69.50 99 SER A CA 1
ATOM 759 C C . SER A 1 99 ? -13.441 12.389 -4.290 1.00 69.50 99 SER A C 1
ATOM 761 O O . SER A 1 99 ? -12.300 12.044 -4.603 1.00 69.50 99 SER A O 1
ATOM 763 N N . THR A 1 100 ? -14.506 11.609 -4.498 1.00 76.44 100 THR A N 1
ATOM 764 C CA . THR A 1 100 ? -14.436 10.254 -5.062 1.00 76.44 100 THR A CA 1
ATOM 765 C C . THR A 1 100 ? -13.881 10.253 -6.487 1.00 76.44 100 THR A C 1
ATOM 767 O O . THR A 1 100 ? -13.120 9.362 -6.862 1.00 76.44 100 THR A O 1
ATOM 770 N N . MET A 1 101 ? -14.205 11.271 -7.289 1.00 82.00 101 MET A N 1
ATOM 771 C CA . MET A 1 101 ? -13.670 11.404 -8.643 1.00 82.00 101 MET A CA 1
ATOM 772 C C . MET A 1 101 ? -12.161 11.659 -8.634 1.00 82.00 101 MET A C 1
ATOM 774 O O . MET A 1 101 ? -11.442 11.003 -9.381 1.00 82.00 101 MET A O 1
ATOM 778 N N . VAL A 1 102 ? -11.662 12.561 -7.780 1.00 86.00 102 VAL A N 1
ATOM 779 C CA . VAL A 1 102 ? -10.219 12.851 -7.703 1.00 86.00 102 VAL A CA 1
ATOM 780 C C . VAL A 1 102 ? -9.433 11.605 -7.302 1.00 86.00 102 VAL A C 1
ATOM 782 O O . VAL A 1 102 ? -8.464 11.267 -7.978 1.00 86.00 102 VAL A O 1
ATOM 785 N N . SER A 1 103 ? -9.859 10.883 -6.261 1.00 83.19 103 SER A N 1
ATOM 786 C CA . SER A 1 103 ? -9.162 9.663 -5.832 1.00 83.19 103 SER A CA 1
ATOM 787 C C . SER A 1 103 ? -9.188 8.574 -6.908 1.00 83.19 103 SER A C 1
ATOM 789 O O . SER A 1 103 ? -8.161 7.947 -7.168 1.00 83.19 103 SER A O 1
ATOM 791 N N . THR A 1 104 ? -10.320 8.406 -7.599 1.00 85.88 104 THR A N 1
ATOM 792 C CA . THR A 1 104 ? -10.458 7.452 -8.711 1.00 85.88 104 THR A CA 1
ATOM 793 C C . THR A 1 104 ? -9.542 7.812 -9.879 1.00 85.88 104 THR A C 1
ATOM 795 O O . THR A 1 104 ? -8.877 6.935 -10.428 1.00 85.88 104 THR A O 1
ATOM 798 N N . VAL A 1 105 ? -9.463 9.096 -10.242 1.00 91.00 105 VAL A N 1
ATOM 799 C CA . VAL A 1 105 ? -8.590 9.577 -11.321 1.00 91.00 105 VAL A CA 1
ATOM 800 C C . VAL A 1 105 ? -7.122 9.378 -10.961 1.00 91.00 105 VAL A C 1
ATOM 802 O O . VAL A 1 105 ? -6.376 8.847 -11.778 1.00 91.00 105 VAL A O 1
ATOM 805 N N . VAL A 1 106 ? -6.702 9.743 -9.745 1.00 91.19 106 VAL A N 1
ATOM 806 C CA . VAL A 1 106 ? -5.312 9.555 -9.299 1.00 91.19 106 VAL A CA 1
ATOM 807 C C . VAL A 1 106 ? -4.945 8.071 -9.292 1.00 91.19 106 VAL A C 1
ATOM 809 O O . VAL A 1 106 ? -3.901 7.697 -9.825 1.00 91.19 106 VAL A O 1
ATOM 812 N N . PHE A 1 107 ? -5.817 7.216 -8.752 1.00 91.06 107 PHE A N 1
ATOM 813 C CA . PHE A 1 107 ? -5.616 5.769 -8.750 1.00 91.06 107 PHE A CA 1
ATOM 814 C C . PHE A 1 107 ? -5.505 5.210 -10.176 1.00 91.06 107 PHE A C 1
ATOM 816 O O . PHE A 1 107 ? -4.543 4.513 -10.495 1.00 91.06 107 PHE A O 1
ATOM 823 N N . GLY A 1 108 ? -6.459 5.551 -11.048 1.00 92.38 108 GLY A N 1
ATOM 824 C CA . GLY A 1 108 ? -6.490 5.091 -12.435 1.00 92.38 108 GLY A CA 1
ATOM 825 C C . GLY A 1 108 ? -5.279 5.562 -13.239 1.00 92.38 108 GLY A C 1
ATOM 826 O O . GLY A 1 108 ? -4.681 4.767 -13.965 1.00 92.38 108 GLY A O 1
ATOM 827 N N . ALA A 1 109 ? -4.869 6.820 -13.067 1.00 95.50 109 ALA A N 1
ATOM 828 C CA . ALA A 1 109 ? -3.686 7.377 -13.711 1.00 95.50 109 ALA A CA 1
ATOM 829 C C . ALA A 1 109 ? -2.412 6.654 -13.257 1.00 95.50 109 ALA A C 1
ATOM 831 O O . ALA A 1 109 ? -1.656 6.175 -14.099 1.00 95.50 109 ALA A O 1
ATOM 832 N N . MET A 1 110 ? -2.207 6.501 -11.944 1.00 93.62 110 MET A N 1
ATOM 833 C CA . MET A 1 110 ? -1.037 5.800 -11.405 1.00 93.62 110 MET A CA 1
ATOM 834 C C . MET A 1 110 ? -0.979 4.348 -11.874 1.00 93.62 110 MET A C 1
ATOM 836 O O . MET A 1 110 ? 0.065 3.902 -12.338 1.00 93.62 110 MET A O 1
ATOM 840 N N . MET A 1 111 ? -2.103 3.633 -11.829 1.00 93.56 111 MET A N 1
ATOM 841 C CA . MET A 1 111 ? -2.164 2.243 -12.273 1.00 93.56 111 MET A CA 1
ATOM 842 C C . MET A 1 111 ? -1.866 2.113 -13.773 1.00 93.56 111 MET A C 1
ATOM 844 O O . MET A 1 111 ? -1.095 1.244 -14.179 1.00 93.56 111 MET A O 1
ATOM 848 N N . THR A 1 112 ? -2.407 3.020 -14.593 1.00 95.69 112 THR A N 1
ATOM 849 C CA . THR A 1 112 ? -2.119 3.075 -16.034 1.00 95.69 112 THR A CA 1
ATOM 850 C C . THR A 1 112 ? -0.638 3.340 -16.292 1.00 95.69 112 THR A C 1
ATOM 852 O O . THR A 1 112 ? -0.035 2.653 -17.112 1.00 95.69 112 THR A O 1
ATOM 855 N N . LEU A 1 113 ? -0.028 4.283 -15.567 1.00 96.00 113 LEU A N 1
ATOM 856 C CA . LEU A 1 113 ? 1.399 4.587 -15.679 1.00 96.00 113 LEU A CA 1
ATOM 857 C C . LEU A 1 113 ? 2.277 3.395 -15.279 1.00 96.00 113 LEU A C 1
ATOM 859 O O . LEU A 1 113 ? 3.250 3.107 -15.973 1.00 96.00 113 LEU A O 1
ATOM 863 N N . THR A 1 114 ? 1.924 2.669 -14.213 1.00 93.81 114 THR A N 1
ATOM 864 C CA . THR A 1 114 ? 2.629 1.441 -13.812 1.00 93.81 114 THR A CA 1
ATOM 865 C C . THR A 1 114 ? 2.585 0.397 -14.925 1.00 93.81 114 THR A C 1
ATOM 867 O O . THR A 1 114 ? 3.627 -0.109 -15.339 1.00 93.81 114 THR A O 1
ATOM 870 N N . PHE A 1 115 ? 1.401 0.097 -15.466 1.00 94.50 115 PHE A N 1
ATOM 871 C CA . PHE A 1 115 ? 1.279 -0.886 -16.543 1.00 94.50 115 PHE A CA 1
ATOM 872 C C . PHE A 1 115 ? 1.943 -0.424 -17.843 1.00 94.50 115 PHE A C 1
ATOM 874 O O . PHE A 1 115 ? 2.538 -1.247 -18.535 1.00 94.50 115 PHE A O 1
ATOM 881 N N . ALA A 1 116 ? 1.912 0.873 -18.154 1.00 94.50 116 ALA A N 1
ATOM 882 C CA . ALA A 1 116 ? 2.620 1.433 -19.300 1.00 94.50 116 ALA A CA 1
ATOM 883 C C . ALA A 1 116 ? 4.144 1.269 -19.165 1.00 94.50 116 ALA A C 1
ATOM 885 O O . ALA A 1 116 ? 4.798 0.847 -20.117 1.00 94.50 116 ALA A O 1
ATOM 886 N N . ALA A 1 117 ? 4.708 1.524 -17.980 1.00 92.81 117 ALA A N 1
ATOM 887 C CA . ALA A 1 117 ? 6.128 1.310 -17.698 1.00 92.81 117 ALA A CA 1
ATOM 888 C C . ALA A 1 117 ? 6.533 -0.172 -17.804 1.00 92.81 117 ALA A C 1
ATOM 890 O O . ALA A 1 117 ? 7.571 -0.505 -18.387 1.00 92.81 117 ALA A O 1
ATOM 891 N N . MET A 1 118 ? 5.687 -1.076 -17.301 1.00 93.06 118 MET A N 1
ATOM 892 C CA . MET A 1 118 ? 5.886 -2.519 -17.462 1.00 93.06 118 MET A CA 1
ATOM 893 C C . MET A 1 118 ? 5.836 -2.934 -18.936 1.00 93.06 118 MET A C 1
ATOM 895 O O . MET A 1 118 ? 6.724 -3.645 -19.401 1.00 93.06 118 MET A O 1
ATOM 899 N N . ALA A 1 119 ? 4.829 -2.468 -19.678 1.00 92.88 119 ALA A N 1
ATOM 900 C CA . ALA A 1 119 ? 4.670 -2.766 -21.096 1.00 92.88 119 ALA A CA 1
ATOM 901 C C . ALA A 1 119 ? 5.874 -2.271 -21.903 1.00 92.88 119 ALA A C 1
ATOM 903 O O . ALA A 1 119 ? 6.420 -3.028 -22.701 1.00 92.88 119 ALA A O 1
ATOM 904 N N . TYR A 1 120 ? 6.344 -1.047 -21.642 1.00 93.88 120 TYR A N 1
ATOM 905 C CA . TYR A 1 120 ? 7.565 -0.527 -22.252 1.00 93.88 120 TYR A CA 1
ATOM 906 C C . TYR A 1 120 ? 8.750 -1.463 -22.009 1.00 93.88 120 TYR A C 1
ATOM 908 O O . TYR A 1 120 ? 9.425 -1.836 -22.961 1.00 93.88 120 TYR A O 1
ATOM 916 N N . THR A 1 121 ? 8.963 -1.907 -20.768 1.00 90.75 121 THR A N 1
ATOM 917 C CA . THR A 1 121 ? 10.071 -2.819 -20.436 1.00 90.75 121 THR A CA 1
ATOM 918 C C . THR A 1 121 ? 9.976 -4.140 -21.207 1.00 90.75 121 THR A C 1
ATOM 920 O O . THR A 1 121 ? 10.984 -4.643 -21.699 1.00 90.75 121 THR A O 1
ATOM 923 N N . ILE A 1 122 ? 8.764 -4.685 -21.358 1.00 91.00 122 ILE A N 1
ATOM 924 C CA . ILE A 1 122 ? 8.514 -5.929 -22.101 1.00 91.00 122 ILE A CA 1
ATOM 925 C C . ILE A 1 122 ? 8.791 -5.748 -23.600 1.00 91.00 122 ILE A C 1
ATOM 927 O O . ILE A 1 122 ? 9.437 -6.600 -24.204 1.00 91.00 122 ILE A O 1
ATOM 931 N N . PHE A 1 123 ? 8.317 -4.655 -24.204 1.00 94.12 123 PHE A N 1
ATOM 932 C CA . PHE A 1 123 ? 8.432 -4.437 -25.650 1.00 94.12 123 PHE A CA 1
ATOM 933 C C . PHE A 1 123 ? 9.794 -3.884 -26.083 1.00 94.12 123 PHE A C 1
ATOM 935 O O . PHE A 1 123 ? 10.298 -4.268 -27.133 1.00 94.12 123 PHE A O 1
ATOM 942 N N . ALA A 1 124 ? 10.400 -2.997 -25.293 1.00 91.81 124 ALA A N 1
ATOM 943 C CA . ALA A 1 124 ? 11.703 -2.404 -25.586 1.00 91.81 124 ALA A CA 1
ATOM 944 C C . ALA A 1 124 ? 12.876 -3.303 -25.158 1.00 91.81 124 ALA A C 1
ATOM 946 O O . ALA A 1 124 ? 14.008 -3.062 -25.571 1.00 91.81 124 ALA A O 1
ATOM 947 N N . GLY A 1 125 ? 12.628 -4.308 -24.308 1.00 88.38 125 GLY A N 1
ATOM 948 C CA . GLY A 1 125 ? 13.655 -5.209 -23.778 1.00 88.38 125 GLY A CA 1
ATOM 949 C C . GLY A 1 125 ? 14.601 -4.566 -22.756 1.00 88.38 125 GLY A C 1
ATOM 950 O O . GLY A 1 125 ? 15.578 -5.192 -22.351 1.00 88.38 125 GLY A O 1
ATOM 951 N N . GLN A 1 126 ? 14.326 -3.331 -22.330 1.00 88.38 126 GLN A N 1
ATOM 952 C CA . GLN A 1 126 ? 15.122 -2.578 -21.360 1.00 88.38 126 GLN A CA 1
ATOM 953 C C . GLN A 1 126 ? 14.220 -1.725 -20.452 1.00 88.38 126 GLN A C 1
ATOM 955 O O . 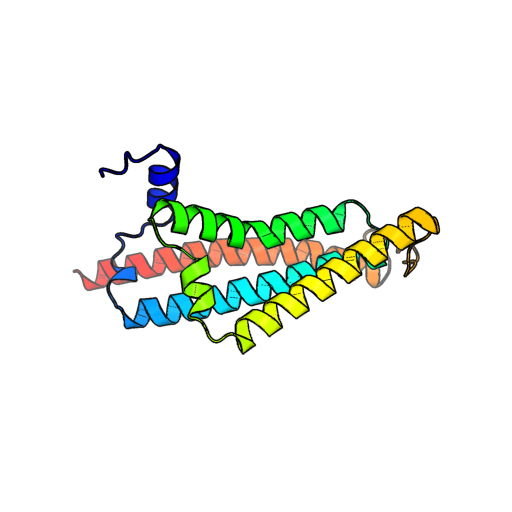GLN A 1 126 ? 13.162 -1.275 -20.901 1.00 88.38 126 GLN A O 1
ATOM 960 N N . PRO A 1 127 ? 14.610 -1.489 -19.185 1.00 90.06 127 PRO A N 1
ATOM 961 C CA . PRO A 1 127 ? 13.843 -0.646 -18.270 1.00 90.06 127 PRO A CA 1
ATOM 962 C C . PRO A 1 127 ? 13.843 0.827 -18.703 1.00 90.06 127 PRO A C 1
ATOM 964 O O . PRO A 1 127 ? 14.744 1.279 -19.408 1.00 90.06 127 PRO A O 1
ATOM 967 N N . LEU A 1 128 ? 12.858 1.597 -18.224 1.00 87.25 128 LEU A N 1
ATOM 968 C CA . LEU A 1 128 ? 12.813 3.056 -18.416 1.00 87.25 128 LEU A CA 1
ATOM 969 C C . LEU A 1 128 ? 13.998 3.748 -17.738 1.00 87.25 128 LEU A C 1
ATOM 971 O O . LEU A 1 128 ? 14.622 4.630 -18.322 1.00 87.25 128 LEU A O 1
ATOM 975 N N . LEU A 1 129 ? 14.309 3.337 -16.507 1.00 88.56 129 LEU A N 1
ATOM 976 C CA . LEU A 1 129 ? 15.501 3.769 -15.793 1.00 88.56 129 LEU A CA 1
ATOM 977 C C . LEU A 1 129 ? 16.379 2.559 -15.515 1.00 88.56 129 LEU A C 1
ATOM 979 O O . LEU A 1 129 ? 15.983 1.620 -14.825 1.00 88.56 129 LEU A O 1
ATOM 983 N N . THR A 1 130 ? 17.601 2.605 -16.033 1.00 79.69 130 THR A N 1
ATOM 984 C CA . THR A 1 130 ? 18.608 1.599 -15.712 1.00 79.69 130 THR A CA 1
ATOM 985 C C . THR A 1 130 ? 19.235 1.967 -14.377 1.00 79.69 130 THR A C 1
ATOM 987 O O . THR A 1 130 ? 19.905 2.991 -14.261 1.00 79.69 130 THR A O 1
ATOM 990 N N . ILE A 1 131 ? 19.029 1.135 -13.358 1.00 70.00 131 ILE A N 1
ATOM 991 C CA . ILE A 1 131 ? 19.860 1.203 -12.159 1.00 70.00 131 ILE A CA 1
ATOM 992 C C . ILE A 1 131 ? 21.179 0.530 -12.533 1.00 70.00 131 ILE A C 1
ATOM 994 O O . ILE A 1 131 ? 21.196 -0.669 -12.821 1.00 70.00 131 ILE A O 1
ATOM 998 N N . SER A 1 132 ? 22.285 1.277 -12.537 1.00 64.19 132 SER A N 1
ATOM 999 C CA . SER A 1 132 ? 23.610 0.655 -12.468 1.00 64.19 132 SER A CA 1
ATOM 1000 C C . SER A 1 132 ? 23.582 -0.276 -11.268 1.00 64.19 132 SER A C 1
ATOM 1002 O O . SER A 1 132 ? 23.327 0.206 -10.167 1.00 64.19 132 SER A O 1
ATOM 1004 N N . ARG A 1 133 ? 23.741 -1.593 -11.469 1.00 58.91 133 ARG A N 1
ATOM 1005 C CA . ARG A 1 133 ? 23.698 -2.564 -10.368 1.00 58.91 133 ARG A CA 1
ATOM 1006 C C . ARG A 1 133 ? 24.678 -2.090 -9.304 1.00 58.91 133 ARG A C 1
ATOM 1008 O O . ARG A 1 133 ? 25.885 -2.179 -9.497 1.00 58.91 133 ARG A O 1
ATOM 1015 N N . ILE A 1 134 ? 24.152 -1.532 -8.219 1.00 57.44 134 ILE A N 1
ATOM 1016 C CA . ILE A 1 134 ? 24.953 -1.238 -7.045 1.00 57.44 134 ILE A CA 1
ATOM 1017 C C . ILE A 1 134 ? 25.194 -2.615 -6.458 1.00 57.44 134 ILE A C 1
ATOM 1019 O O . ILE A 1 134 ? 24.307 -3.196 -5.835 1.00 57.44 134 ILE A O 1
ATOM 1023 N N . GLU A 1 135 ? 26.348 -3.190 -6.774 1.00 58.41 135 GLU A N 1
ATOM 1024 C CA . GLU A 1 135 ? 26.816 -4.390 -6.110 1.00 58.41 135 GLU A CA 1
ATOM 1025 C C . GLU A 1 135 ? 27.057 -3.989 -4.655 1.00 58.41 135 GLU A C 1
ATOM 1027 O O . GLU A 1 135 ? 28.024 -3.313 -4.310 1.00 58.41 135 GLU A O 1
ATOM 1032 N N . VAL A 1 136 ? 26.066 -4.273 -3.810 1.00 58.69 136 VAL A N 1
ATOM 1033 C CA . VAL A 1 136 ? 26.150 -4.020 -2.377 1.00 58.69 136 VAL A CA 1
ATOM 1034 C C . VAL A 1 136 ? 27.003 -5.135 -1.794 1.00 58.69 136 VAL A C 1
ATOM 1036 O O . VAL A 1 136 ? 26.489 -6.147 -1.322 1.00 58.69 136 VAL A O 1
ATOM 1039 N N . THR A 1 137 ? 28.317 -4.953 -1.849 1.00 64.88 137 THR A N 1
ATOM 1040 C CA . THR A 1 137 ? 29.248 -5.776 -1.084 1.00 64.88 137 THR A CA 1
ATOM 1041 C C . THR A 1 137 ? 29.104 -5.390 0.393 1.00 64.88 137 THR A C 1
ATOM 1043 O O . THR A 1 137 ? 29.262 -4.211 0.734 1.00 64.88 137 THR A O 1
ATOM 1046 N N . PRO A 1 138 ? 28.759 -6.331 1.291 1.00 60.38 138 PRO A N 1
ATOM 1047 C CA . PRO A 1 138 ? 28.637 -6.036 2.714 1.00 60.38 138 PRO A CA 1
ATOM 1048 C C . PRO A 1 138 ? 29.934 -5.424 3.254 1.00 60.38 138 PRO A C 1
ATOM 1050 O O . PRO A 1 138 ? 30.996 -6.027 3.132 1.00 60.38 138 PRO A O 1
ATOM 1053 N N . GLY A 1 139 ? 29.845 -4.234 3.851 1.00 60.12 139 GLY A N 1
ATOM 1054 C CA . GLY A 1 139 ? 30.994 -3.534 4.435 1.00 60.12 139 GLY A CA 1
ATOM 1055 C C . GLY A 1 139 ? 31.807 -2.640 3.490 1.00 60.12 139 GLY A C 1
ATOM 1056 O O . GLY A 1 139 ? 32.694 -1.945 3.980 1.00 60.12 139 GLY A O 1
ATOM 1057 N N . GLU A 1 140 ? 31.498 -2.579 2.189 1.00 67.00 140 GLU A N 1
ATOM 1058 C CA . GLU A 1 140 ? 32.205 -1.699 1.247 1.00 67.00 140 GLU A CA 1
ATOM 1059 C C . GLU A 1 140 ? 31.311 -0.580 0.693 1.00 67.00 140 GLU A C 1
ATOM 1061 O O . GLU A 1 140 ? 30.180 -0.787 0.248 1.00 67.00 140 GLU A O 1
ATOM 1066 N N . GLY A 1 141 ? 31.852 0.641 0.701 1.00 73.88 141 GLY A N 1
ATOM 1067 C CA . GLY A 1 141 ? 31.217 1.822 0.124 1.00 73.88 141 GLY A CA 1
ATOM 1068 C C . GLY A 1 141 ? 30.049 2.403 0.933 1.00 73.88 141 GLY A C 1
ATOM 1069 O O . GLY A 1 141 ? 29.421 1.760 1.774 1.00 73.88 141 GLY A O 1
ATOM 1070 N N . PHE A 1 142 ? 29.733 3.669 0.645 1.00 75.50 142 PHE A N 1
ATOM 1071 C CA . PHE A 1 142 ? 28.647 4.409 1.299 1.00 75.50 142 PHE A CA 1
ATOM 1072 C C . PHE A 1 142 ? 27.281 3.725 1.120 1.00 75.50 142 PHE A C 1
ATOM 1074 O O . PHE A 1 142 ? 26.526 3.573 2.079 1.00 75.50 142 PHE A O 1
ATOM 1081 N N . PHE A 1 143 ? 26.982 3.250 -0.094 1.00 72.50 143 PHE A N 1
ATOM 1082 C CA . PHE A 1 143 ? 25.711 2.588 -0.402 1.00 72.50 143 PHE A CA 1
ATOM 1083 C C . PHE A 1 143 ? 25.587 1.196 0.232 1.00 72.50 143 PHE A C 1
ATOM 1085 O O . PHE A 1 143 ? 24.492 0.831 0.660 1.00 72.50 143 PHE A O 1
ATOM 1092 N N . GLY A 1 144 ? 26.692 0.450 0.357 1.00 69.88 144 GLY A N 1
ATOM 1093 C CA . GLY A 1 144 ? 26.716 -0.844 1.043 1.00 69.88 144 GLY A CA 1
ATOM 1094 C C . GLY A 1 144 ? 26.417 -0.703 2.535 1.00 69.88 144 GLY A C 1
ATOM 1095 O O . GLY A 1 144 ? 25.521 -1.366 3.063 1.00 69.88 144 GLY A O 1
ATOM 1096 N N . GLY A 1 145 ? 27.085 0.254 3.190 1.00 77.44 145 GLY A N 1
ATOM 1097 C CA . GLY A 1 145 ? 26.815 0.610 4.584 1.00 77.44 145 GLY A CA 1
ATOM 1098 C C . GLY A 1 145 ? 25.389 1.130 4.809 1.00 77.44 145 GLY A C 1
ATOM 1099 O O . GLY A 1 145 ? 24.743 0.743 5.783 1.00 77.44 145 GLY A O 1
ATOM 1100 N N . MET A 1 146 ? 24.858 1.945 3.889 1.00 80.62 146 MET A N 1
ATOM 1101 C CA . MET A 1 146 ? 23.487 2.464 3.966 1.00 80.62 146 MET A CA 1
ATOM 1102 C C . MET A 1 146 ? 22.438 1.352 3.839 1.00 80.62 146 MET A C 1
ATOM 1104 O O . MET A 1 146 ? 21.501 1.309 4.636 1.00 80.62 146 MET A O 1
ATOM 1108 N N . ALA A 1 147 ? 22.593 0.437 2.879 1.00 78.69 147 ALA A N 1
ATOM 1109 C CA . ALA A 1 147 ? 21.671 -0.682 2.694 1.00 78.69 147 ALA A CA 1
ATOM 1110 C C . ALA A 1 147 ? 21.684 -1.630 3.903 1.00 78.69 147 ALA A C 1
ATOM 1112 O O . ALA A 1 147 ? 20.625 -1.984 4.425 1.00 78.69 147 ALA A O 1
ATOM 1113 N N . GLN A 1 148 ? 22.873 -1.983 4.402 1.00 79.81 148 GLN A N 1
ATOM 1114 C CA . GLN A 1 148 ? 23.015 -2.802 5.606 1.00 79.81 148 GLN A CA 1
ATOM 1115 C C . GLN A 1 148 ? 22.403 -2.106 6.831 1.00 79.81 148 GLN A C 1
ATOM 1117 O O . GLN A 1 148 ? 21.657 -2.730 7.587 1.00 79.81 148 GLN A O 1
ATOM 1122 N N . GLY A 1 149 ? 22.654 -0.805 6.994 1.00 82.94 149 GLY A N 1
ATOM 1123 C CA . GLY A 1 149 ? 22.068 0.009 8.056 1.00 82.94 149 GLY A CA 1
ATOM 1124 C C . GLY A 1 149 ? 20.542 0.078 7.981 1.00 82.94 149 GLY A C 1
ATOM 1125 O O . GLY A 1 149 ? 19.883 -0.056 9.007 1.00 82.94 149 GLY A O 1
ATOM 1126 N N . ALA A 1 150 ? 19.967 0.210 6.783 1.00 85.56 150 ALA A N 1
ATOM 1127 C CA . ALA A 1 150 ? 18.518 0.221 6.584 1.00 85.56 150 ALA A CA 1
ATOM 1128 C C . ALA A 1 150 ? 17.873 -1.126 6.948 1.00 85.56 150 ALA A C 1
ATOM 1130 O O . ALA A 1 150 ? 16.845 -1.148 7.624 1.00 85.56 150 ALA A O 1
ATOM 1131 N N . VAL A 1 151 ? 18.491 -2.248 6.562 1.00 85.12 151 VAL A N 1
ATOM 1132 C CA . VAL A 1 151 ? 17.998 -3.593 6.901 1.00 85.12 151 VAL A CA 1
ATOM 1133 C C . VAL A 1 151 ? 18.075 -3.840 8.409 1.00 85.12 151 VAL A C 1
ATOM 1135 O O . VAL A 1 151 ? 17.080 -4.21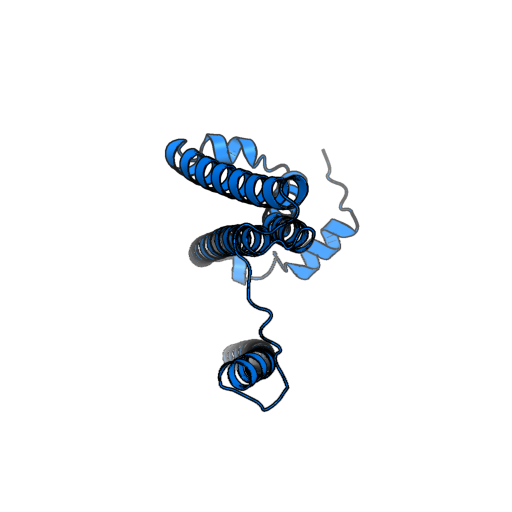8 9.027 1.00 85.12 151 VAL A O 1
ATOM 1138 N N . VAL A 1 152 ? 19.232 -3.582 9.025 1.00 86.62 152 VAL A N 1
ATOM 1139 C CA . VAL A 1 152 ? 19.434 -3.787 10.468 1.00 86.62 152 VAL A CA 1
ATOM 1140 C C . VAL A 1 152 ? 18.560 -2.835 11.285 1.00 86.62 152 VAL A C 1
ATOM 1142 O O . VAL A 1 152 ? 17.859 -3.270 12.198 1.00 86.62 152 VAL A O 1
ATOM 1145 N N . GLY A 1 153 ? 18.542 -1.552 10.926 1.00 88.12 153 GLY A N 1
ATOM 1146 C CA . GLY A 1 153 ? 17.707 -0.539 11.563 1.00 88.12 153 GLY A CA 1
ATOM 1147 C C . GLY A 1 153 ? 16.217 -0.851 11.434 1.00 88.12 153 GLY A C 1
ATOM 1148 O O . GLY A 1 153 ? 15.488 -0.738 12.416 1.00 88.12 153 GLY A O 1
ATOM 1149 N N . GLY A 1 154 ? 15.775 -1.325 10.265 1.00 87.38 154 GLY A N 1
ATOM 1150 C CA . GLY A 1 154 ? 14.402 -1.771 10.038 1.00 87.38 154 GLY A CA 1
ATOM 1151 C C . GLY A 1 154 ? 14.007 -2.951 10.929 1.00 87.38 154 GLY A C 1
ATOM 1152 O O . GLY A 1 154 ? 12.946 -2.917 11.551 1.00 87.38 154 GLY A O 1
ATOM 1153 N N . MET A 1 155 ? 14.875 -3.961 11.064 1.00 90.19 155 MET A N 1
ATOM 1154 C CA . MET A 1 155 ? 14.627 -5.103 11.955 1.00 90.19 155 MET A CA 1
ATOM 1155 C C . MET A 1 155 ? 14.543 -4.682 13.427 1.00 90.19 155 MET A C 1
ATOM 1157 O O . MET A 1 155 ? 13.604 -5.067 14.126 1.00 90.19 155 MET A O 1
ATOM 1161 N N . ILE A 1 156 ? 15.497 -3.871 13.896 1.00 91.19 156 ILE A N 1
ATOM 1162 C CA . ILE A 1 156 ? 15.536 -3.405 15.290 1.00 91.19 156 ILE A CA 1
ATOM 1163 C C . ILE A 1 156 ? 14.334 -2.505 15.587 1.00 91.19 156 ILE A C 1
ATOM 1165 O O . ILE A 1 156 ? 13.648 -2.708 16.589 1.00 91.19 156 ILE A O 1
ATOM 1169 N N . GLY A 1 157 ? 14.045 -1.542 14.710 1.00 90.31 157 GLY A N 1
ATOM 1170 C CA . GLY A 1 157 ? 12.905 -0.639 14.846 1.00 90.31 157 GLY A CA 1
ATOM 1171 C C . GLY A 1 157 ? 11.572 -1.388 14.849 1.00 90.31 157 GLY A C 1
ATOM 1172 O O . GLY A 1 157 ? 10.721 -1.119 15.696 1.00 90.31 157 GLY A O 1
ATOM 1173 N N . GLY A 1 158 ? 11.415 -2.382 13.969 1.00 89.44 158 GLY A N 1
ATOM 1174 C CA . GLY A 1 158 ? 10.234 -3.244 13.929 1.00 89.44 158 GLY A CA 1
ATOM 1175 C C . GLY A 1 158 ? 10.032 -4.026 15.229 1.00 89.44 158 GLY A C 1
ATOM 1176 O O . GLY A 1 158 ? 8.944 -4.001 15.805 1.00 89.44 158 GLY A O 1
ATOM 1177 N N . LEU A 1 159 ? 11.089 -4.660 15.747 1.00 91.62 159 LEU A N 1
ATOM 1178 C CA . LEU A 1 159 ? 11.040 -5.361 17.035 1.00 91.62 159 LEU A CA 1
ATOM 1179 C C . LEU A 1 159 ? 10.708 -4.415 18.193 1.00 91.62 159 LEU A C 1
ATOM 1181 O O . LEU A 1 159 ? 9.857 -4.736 19.025 1.00 91.62 159 LEU A O 1
ATOM 1185 N N . ALA A 1 160 ? 11.334 -3.237 18.235 1.00 90.88 160 ALA A N 1
ATOM 1186 C CA . ALA A 1 160 ? 11.072 -2.233 19.259 1.00 90.88 160 ALA A CA 1
ATOM 1187 C C . ALA A 1 160 ? 9.615 -1.744 19.223 1.00 90.88 160 ALA A C 1
ATOM 1189 O O . ALA A 1 160 ? 8.997 -1.607 20.278 1.00 90.88 160 ALA A O 1
ATOM 1190 N N . ALA A 1 161 ? 9.037 -1.550 18.034 1.00 88.69 161 ALA A N 1
ATOM 1191 C CA . ALA A 1 161 ? 7.635 -1.168 17.875 1.00 88.69 161 ALA A CA 1
ATOM 1192 C C . ALA A 1 161 ? 6.674 -2.257 18.387 1.00 88.69 161 ALA A C 1
ATOM 1194 O O . ALA A 1 161 ? 5.710 -1.948 19.094 1.00 88.69 161 ALA A O 1
ATOM 1195 N N . ILE A 1 162 ? 6.959 -3.533 18.097 1.00 90.81 162 ILE A N 1
ATOM 1196 C CA . ILE A 1 162 ? 6.171 -4.670 18.599 1.00 90.81 162 ILE A CA 1
ATOM 1197 C C . ILE A 1 162 ? 6.243 -4.733 20.128 1.00 90.81 162 ILE A C 1
ATOM 1199 O O . ILE A 1 162 ? 5.211 -4.778 20.799 1.00 90.81 162 ILE A O 1
ATOM 1203 N N . ILE A 1 163 ? 7.454 -4.693 20.691 1.00 91.69 163 ILE A N 1
ATOM 1204 C CA . ILE A 1 163 ? 7.667 -4.747 22.142 1.00 91.69 163 ILE A CA 1
ATOM 1205 C C . ILE A 1 163 ? 7.002 -3.547 22.824 1.00 91.69 163 ILE A C 1
ATOM 1207 O O . ILE A 1 163 ? 6.279 -3.725 23.801 1.00 91.69 163 ILE A O 1
ATOM 1211 N N . GLY A 1 164 ? 7.194 -2.337 22.294 1.00 90.06 164 GLY A N 1
ATOM 1212 C CA . GLY A 1 164 ? 6.587 -1.113 22.812 1.00 90.06 164 GLY A CA 1
ATOM 1213 C C . GLY A 1 164 ? 5.062 -1.183 22.835 1.00 90.06 164 GLY A C 1
ATOM 1214 O O . GLY A 1 164 ? 4.451 -0.823 23.840 1.00 90.06 164 GLY A O 1
ATOM 1215 N N . SER A 1 165 ? 4.457 -1.736 21.780 1.00 85.88 165 SER A N 1
ATOM 1216 C CA . SER A 1 165 ? 3.011 -1.968 21.714 1.00 85.88 165 SER A CA 1
ATOM 1217 C C . SER A 1 165 ? 2.554 -2.968 22.781 1.00 85.88 165 SER A C 1
ATOM 1219 O O . SER A 1 165 ? 1.628 -2.698 23.537 1.00 85.88 165 SER A O 1
ATOM 1221 N N . LEU A 1 166 ? 3.242 -4.104 22.934 1.00 89.69 166 LEU A N 1
ATOM 1222 C CA . LEU A 1 166 ? 2.902 -5.097 23.963 1.00 89.69 166 LEU A CA 1
ATOM 1223 C C . LEU A 1 166 ? 3.040 -4.541 25.390 1.00 89.69 166 LEU A C 1
ATOM 1225 O O . LEU A 1 166 ? 2.221 -4.838 26.265 1.00 89.69 166 LEU A O 1
ATOM 1229 N N . LEU A 1 167 ? 4.072 -3.734 25.640 1.00 90.38 167 LEU A N 1
ATOM 1230 C CA . LEU A 1 167 ? 4.299 -3.102 26.938 1.00 90.38 167 LEU A CA 1
ATOM 1231 C C . LEU A 1 167 ? 3.264 -2.013 27.233 1.00 90.38 167 LEU A C 1
ATOM 1233 O O . LEU A 1 167 ? 2.814 -1.919 28.378 1.00 90.38 167 LEU A O 1
ATOM 1237 N N . SER A 1 168 ? 2.855 -1.224 26.235 1.00 86.19 168 SER A N 1
ATOM 1238 C CA . SER A 1 168 ? 1.823 -0.199 26.410 1.00 86.19 168 SER A CA 1
ATOM 1239 C C . SER A 1 168 ? 0.472 -0.828 26.761 1.00 86.19 168 SER A C 1
ATOM 1241 O O . SER A 1 168 ? -0.155 -0.387 27.726 1.00 86.19 168 SER A O 1
ATOM 1243 N N . PHE A 1 169 ? 0.090 -1.930 26.103 1.00 82.62 169 PHE A N 1
ATOM 1244 C CA . PHE A 1 169 ? -1.108 -2.701 26.456 1.00 82.62 169 PHE A CA 1
ATOM 1245 C C . PHE A 1 169 ? -1.049 -3.232 27.892 1.00 82.62 169 PHE A C 1
ATOM 1247 O O . PHE A 1 169 ? -1.992 -3.062 28.666 1.00 82.62 169 PHE A O 1
ATOM 1254 N N . ARG A 1 170 ? 0.085 -3.818 28.300 1.00 81.44 170 ARG A N 1
ATOM 1255 C CA . ARG A 1 170 ? 0.264 -4.309 29.678 1.00 81.44 170 ARG A CA 1
ATOM 1256 C C . ARG A 1 170 ? 0.185 -3.187 30.711 1.00 81.44 170 ARG A C 1
ATOM 1258 O O . ARG A 1 170 ? -0.394 -3.381 31.778 1.00 81.44 170 ARG A O 1
ATOM 1265 N N . ARG A 1 171 ? 0.766 -2.021 30.415 1.00 84.00 171 ARG A N 1
ATOM 1266 C CA . ARG A 1 171 ? 0.741 -0.859 31.312 1.00 84.00 171 ARG A CA 1
ATOM 1267 C C . ARG A 1 171 ? -0.668 -0.281 31.439 1.00 84.00 171 ARG A C 1
ATOM 1269 O O . ARG A 1 171 ? -1.076 0.034 32.552 1.00 84.00 171 ARG A O 1
ATOM 1276 N N . ALA A 1 172 ? -1.409 -0.197 30.335 1.00 79.31 172 ALA A N 1
ATOM 1277 C CA . ALA A 1 172 ? -2.798 0.249 30.333 1.00 79.31 172 ALA A CA 1
ATOM 1278 C C . ALA A 1 172 ? -3.693 -0.670 31.184 1.00 79.31 172 ALA A C 1
ATOM 1280 O O . ALA A 1 172 ? -4.481 -0.174 31.986 1.00 79.31 172 ALA A O 1
ATOM 1281 N N . ASN A 1 173 ? -3.509 -1.991 31.089 1.00 78.81 173 ASN A N 1
ATOM 1282 C CA . AS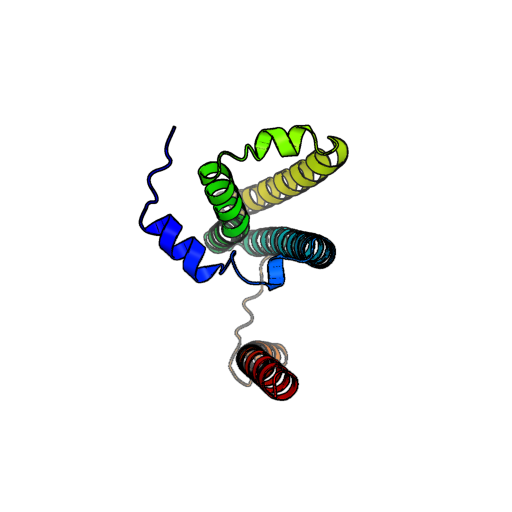N A 1 173 ? -4.271 -2.952 31.894 1.00 78.81 173 ASN A CA 1
ATOM 1283 C C . ASN A 1 173 ? -3.969 -2.828 33.395 1.00 78.81 173 ASN A C 1
ATOM 1285 O O . ASN A 1 173 ? -4.893 -2.766 34.199 1.00 78.81 173 ASN A O 1
ATOM 1289 N N . ARG A 1 174 ? -2.692 -2.685 33.779 1.00 78.12 174 ARG A N 1
ATOM 1290 C CA . ARG A 1 174 ? -2.304 -2.496 35.191 1.00 78.12 174 ARG A CA 1
ATOM 1291 C C . ARG A 1 174 ? -2.884 -1.223 35.811 1.00 78.12 174 ARG A C 1
ATOM 1293 O O . ARG A 1 174 ? -3.228 -1.220 36.986 1.00 78.12 174 ARG A O 1
ATOM 1300 N N . LEU A 1 175 ? -2.977 -0.139 35.038 1.00 75.25 175 LEU A N 1
ATOM 1301 C CA . LEU A 1 175 ? -3.561 1.121 35.509 1.00 75.25 175 LEU A CA 1
ATOM 1302 C C . LEU A 1 175 ? -5.078 1.022 35.711 1.00 75.25 175 LEU A C 1
ATOM 1304 O O . LEU A 1 175 ? -5.600 1.661 36.618 1.00 75.25 175 LEU A O 1
ATOM 1308 N N . ARG A 1 176 ? -5.776 0.219 34.898 1.00 71.38 176 ARG A N 1
ATOM 1309 C CA . ARG A 1 176 ? -7.208 -0.065 35.081 1.00 71.38 176 ARG A CA 1
ATOM 1310 C C . ARG A 1 176 ? -7.447 -0.898 36.341 1.00 71.38 176 ARG A C 1
ATOM 1312 O O . ARG A 1 176 ? -8.217 -0.485 37.195 1.00 71.38 176 ARG A O 1
ATOM 1319 N N . GLU A 1 177 ? -6.684 -1.975 36.526 1.00 73.50 177 GLU A N 1
ATOM 1320 C CA . GLU A 1 177 ? -6.760 -2.820 37.732 1.00 73.50 177 GLU A CA 1
ATOM 1321 C C . GLU A 1 177 ? -6.460 -2.057 39.034 1.00 73.50 177 GLU A C 1
ATOM 1323 O O . GLU A 1 177 ? -7.003 -2.391 40.083 1.00 73.50 177 GLU A O 1
ATOM 1328 N N . ALA A 1 178 ? -5.596 -1.038 38.983 1.00 71.44 178 ALA A N 1
ATOM 1329 C CA . ALA A 1 178 ? -5.293 -0.182 40.129 1.00 71.44 178 ALA A CA 1
ATOM 1330 C C . ALA A 1 178 ? -6.368 0.884 40.410 1.00 71.44 178 ALA A C 1
ATOM 1332 O O . ALA A 1 178 ? -6.380 1.435 41.505 1.00 71.44 178 ALA A O 1
ATOM 1333 N N . ARG A 1 179 ? -7.231 1.201 39.435 1.00 68.25 179 ARG A N 1
ATOM 1334 C CA . ARG A 1 179 ? -8.328 2.174 39.569 1.00 68.25 179 ARG A CA 1
ATOM 1335 C C . ARG A 1 179 ? -9.624 1.532 40.078 1.00 68.25 179 ARG A C 1
ATOM 1337 O O . ARG A 1 179 ? -10.444 2.234 40.657 1.00 68.25 179 ARG A O 1
ATOM 1344 N N . ASP A 1 180 ? -9.776 0.225 39.871 1.00 67.75 180 ASP A N 1
ATOM 1345 C CA . ASP A 1 180 ? -10.942 -0.563 40.296 1.00 67.75 180 ASP A CA 1
ATOM 1346 C C . ASP A 1 180 ? -10.780 -1.191 41.703 1.00 67.75 180 ASP A C 1
ATOM 1348 O O . ASP A 1 180 ? -11.642 -1.954 42.142 1.00 67.75 180 ASP A O 1
ATOM 1352 N N . ARG A 1 181 ? -9.680 -0.891 42.410 1.00 58.41 181 ARG A N 1
ATOM 1353 C CA . ARG A 1 181 ? -9.438 -1.237 43.824 1.00 58.41 181 ARG A CA 1
ATOM 1354 C C . ARG A 1 181 ? -9.565 -0.006 44.707 1.00 58.41 181 ARG A C 1
ATOM 1356 O O . ARG A 1 181 ? -10.074 -0.172 45.835 1.00 58.41 181 ARG A O 1
#

Secondary structure (DSSP, 8-state):
------HHHHHHHHHHTTTSGGGS-HHHHHHHHHHHHHHHHHHHHHHHHHHHHHHHTT-SHHHHHHHHHHHHHHHHHHHHHHHTT--HHHHHHHS-HHHHHHHHHHHHHHHHHHHHHHHHHHHHSS-SS--------TTSHHHHHHHHHHHHHHHHHHHHHHHHHHHHHHHHHHHHHHH--

Organism: NCBI:txid547334

Foldseek 3Di:
DDQDDDPVNVVVCVVVVCVDCCCVDPVSVVVVVVVVVVVLLVLLVVLLVVLLVCLLQQNQVVSVVSNVVNCVVVVVVCVVCVSVVRDVVVVVVVVDPVVSVVSVVVNVVSVVSSVVQNVCCVVVVGHNDHDPPPPLDCPDDPVVVVVVCCVVVVVVVVVCVVVVVVVVVVVVVVVVVVVVD

Sequence (181 aa):
MTHRPNKLDRVAERIMDLDSPAYGDERERAVFMEASTFGLTTALYAGLVSAFLASVFGFLLLPVVLLVVTLLPSGAAVWYARRRNVNVQMLAETAGARSTMVSTVVFGAMMTLTFAAMAYTIFAGQPLLTISRIEVTPGEGFFGGMAQGAVVGGMIGGLAAIIGSLLSFRRANRLREARDR